Protein AF-X1FXH6-F1 (afdb_monomer)

Nearest PDB structures (foldseek):
  2i1o-assembly1_A  TM=9.770E-01  e=4.553E-14  Thermoplasma acidophilum
  2i14-assembly1_E  TM=9.529E-01  e=1.246E-13  Pyrococcus furiosus
  4yub-assembly1_B  TM=8.941E-01  e=1.649E-07  Homo sapiens
  2b7n-assembly1_A  TM=8.476E-01  e=5.740E-05  Helicobacter pylori
  1o4u-assembly1_B  TM=7.720E-01  e=1.571E-04  Thermotoga maritima

Mean predicted aligned error: 8.96 Å

pLDDT: mean 85.19, std 16.82, range [35.09, 96.31]

Foldseek 3Di:
DPDPDFKWFWFLVVVLCVVCVVQPFKDKDADDHLDIDGPPDDGMDIDGDCVRCVVCPVVNCVRGVVLRVLLRVLLVVCVVQPPDAAEDPPCVVDDVVCSLSNRCSSVSSPHPAYADPSVCVVVVHDHDDDDDVVVCVVCPVVPPPPPPDPDDDDDDDD

Sequence (158 aa):
FPEGYRWGILAGIEETIKLLSDIDKISIRCMPEGMVFKDFQPVMVIEGKYLDFGIYETAILGFLCQASGIATKAARCKLAAGDKLIYSFGARRMHPAITPMVERSAFIGGADGVSTTLGAELIRQEPVGTIPHSLILIMGYAICDESQTGFRRPLYFK

Secondary structure (DSSP, 8-state):
--TT--EEE---HHHHHHHHTT-TTEEEEEPPTT-EEETT--SEEEEE-HHHHGGGHHHHHHHHHHHHHHHHHHHHHHHHHTTS--EE--GGGS-GGGHHHHHHHHHHTT-SEES-HHHHHHTTSPPP----HHHHHHH-STT--TTS----------

Organism: NCBI:txid412755

InterPro domains:
  IPR013785 Aldolase-type TIM barrel [G3DSA:3.20.20.70] (62-154)
  IPR022412 Quinolinate phosphoribosyl transferase, N-terminal [PF02749] (7-68)
  IPR036068 Nicotinate phosphoribosyltransferase-like, C-terminal [SSF51690] (70-140)
  IPR037128 Quinolinate phosphoribosyl transferase, N-terminal domain superfamily [G3DSA:3.90.1170.20] (1-61)
  IPR053190 Nicotinate phosphoribosyltransferase-like [PTHR43202] (6-140)

Solvent-accessible surface area (backbone atoms only — not comparable to full-atom values): 9437 Å² total; per-residue (Å²): 116,81,84,89,46,69,64,41,26,41,29,37,53,71,63,41,51,64,69,52,65,84,51,89,71,58,49,79,50,64,64,64,73,57,39,78,46,45,83,96,58,84,58,66,46,80,47,62,60,61,85,81,53,57,85,46,48,66,57,46,50,52,37,33,52,57,22,16,53,43,10,30,50,30,32,54,50,34,66,75,51,57,93,55,88,41,68,46,78,59,51,89,82,51,65,72,90,52,29,41,57,52,40,45,20,24,39,63,16,55,28,75,41,28,46,44,64,68,22,12,58,74,70,72,49,77,53,54,83,76,90,54,70,66,57,53,66,72,53,45,75,80,72,70,59,86,86,76,67,98,68,89,76,81,90,75,86,130

Structure (mmCIF, N/CA/C/O backbone):
data_AF-X1FXH6-F1
#
_entry.id   AF-X1FXH6-F1
#
loop_
_atom_site.group_PDB
_atom_site.id
_atom_site.type_symbol
_atom_site.label_atom_id
_atom_site.label_alt_id
_atom_site.label_comp_id
_atom_site.label_asym_id
_atom_site.label_entity_id
_atom_site.label_seq_id
_atom_site.pdbx_PDB_ins_code
_atom_site.Cartn_x
_atom_site.Cartn_y
_atom_site.Cartn_z
_atom_site.occupancy
_atom_site.B_iso_or_equiv
_atom_site.auth_seq_id
_atom_site.auth_comp_id
_atom_site.auth_asym_id
_atom_site.auth_atom_id
_atom_site.pdbx_PDB_model_num
ATOM 1 N N . PHE A 1 1 ? -13.436 8.316 -10.039 1.00 52.69 1 PHE A N 1
ATOM 2 C CA . PHE A 1 1 ? -12.271 7.700 -10.710 1.00 52.69 1 PHE A CA 1
ATOM 3 C C . PHE A 1 1 ? -11.859 8.514 -11.940 1.00 52.69 1 PHE A C 1
ATOM 5 O O . PHE A 1 1 ? -12.754 8.960 -12.650 1.00 52.69 1 PHE A O 1
ATOM 12 N N . PRO A 1 2 ? -10.557 8.721 -12.219 1.00 49.38 2 PRO A N 1
ATOM 13 C CA . PRO A 1 2 ? -10.110 9.338 -13.470 1.00 49.38 2 PRO A CA 1
ATOM 14 C C . PRO A 1 2 ? -10.237 8.345 -14.641 1.00 49.38 2 PRO A C 1
ATOM 16 O O . PRO A 1 2 ? -9.910 7.167 -14.469 1.00 49.38 2 PRO A O 1
ATOM 19 N N . GLU A 1 3 ? -10.675 8.838 -15.807 1.00 59.47 3 GLU A N 1
ATOM 20 C CA . GLU A 1 3 ? -10.666 8.161 -17.124 1.00 59.47 3 GLU A CA 1
ATOM 21 C C . GLU A 1 3 ? -11.496 6.868 -17.257 1.00 59.47 3 GLU A C 1
ATOM 23 O O . GLU A 1 3 ? -10.970 5.823 -17.617 1.00 59.47 3 GLU A O 1
ATOM 28 N N . GLY A 1 4 ? -12.805 6.891 -16.986 1.00 67.75 4 GLY A N 1
ATOM 29 C CA . GLY A 1 4 ? -13.711 5.790 -17.383 1.00 67.75 4 GLY A CA 1
ATOM 30 C C . GLY A 1 4 ? -13.536 4.449 -16.646 1.00 67.75 4 GLY A C 1
ATOM 31 O O . GLY A 1 4 ? -14.378 3.561 -16.770 1.00 67.75 4 GLY A O 1
ATOM 32 N N . TYR A 1 5 ? -12.499 4.297 -15.825 1.00 70.06 5 TYR A N 1
ATOM 33 C CA . TYR A 1 5 ? -12.308 3.139 -14.959 1.00 70.06 5 TYR A CA 1
ATOM 34 C C . TYR A 1 5 ? -13.268 3.211 -13.768 1.00 70.06 5 TYR A C 1
ATOM 36 O O . TYR A 1 5 ? -13.226 4.173 -13.011 1.00 70.06 5 TYR A O 1
ATOM 44 N N . ARG A 1 6 ? -14.106 2.189 -13.562 1.00 83.81 6 ARG A N 1
ATOM 45 C CA . ARG A 1 6 ? -15.049 2.101 -12.420 1.00 83.81 6 ARG A CA 1
ATOM 46 C C . ARG A 1 6 ? -14.575 1.135 -11.331 1.00 83.81 6 ARG A C 1
ATOM 48 O O . ARG A 1 6 ? -15.389 0.498 -10.665 1.00 83.81 6 ARG A O 1
ATOM 55 N N . TRP A 1 7 ? -13.260 0.957 -11.230 1.00 90.56 7 TRP A N 1
ATOM 56 C CA . TRP A 1 7 ? -12.641 0.002 -10.322 1.00 90.56 7 TRP A CA 1
ATOM 57 C C . TRP A 1 7 ? -11.298 0.501 -9.783 1.00 90.56 7 TRP A C 1
ATOM 59 O O . TRP A 1 7 ? -10.573 1.260 -10.444 1.00 90.56 7 TRP A O 1
ATOM 69 N N . GLY A 1 8 ? -10.981 0.042 -8.576 1.00 92.25 8 GLY A N 1
ATOM 70 C CA . GLY A 1 8 ? -9.691 0.193 -7.915 1.00 92.25 8 GLY A CA 1
ATOM 71 C C . GLY A 1 8 ? -9.275 -1.107 -7.237 1.00 92.25 8 GLY A C 1
ATOM 72 O O . GLY A 1 8 ? -10.098 -1.999 -7.047 1.00 92.25 8 GLY A O 1
ATOM 73 N N . ILE A 1 9 ? -7.996 -1.215 -6.900 1.00 94.88 9 ILE A N 1
ATOM 74 C CA . ILE A 1 9 ? -7.455 -2.299 -6.078 1.00 94.88 9 ILE A CA 1
ATOM 75 C C . ILE A 1 9 ? -7.273 -1.778 -4.666 1.00 94.88 9 ILE A C 1
ATOM 77 O O . ILE A 1 9 ? -6.686 -0.713 -4.468 1.00 94.88 9 ILE A O 1
ATOM 81 N N . LEU A 1 10 ? -7.789 -2.533 -3.704 1.00 95.25 10 LEU A N 1
ATOM 82 C CA . LEU A 1 10 ? -7.666 -2.222 -2.292 1.00 95.25 10 LEU A CA 1
ATO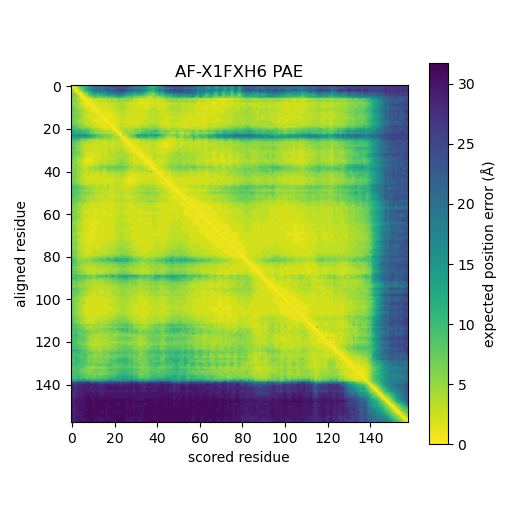M 83 C C . LEU A 1 10 ? -6.287 -2.638 -1.770 1.00 95.25 10 LEU A C 1
ATOM 85 O O . LEU A 1 10 ? -5.889 -3.791 -1.924 1.00 95.25 10 LEU A O 1
ATOM 89 N N . ALA A 1 11 ? -5.586 -1.710 -1.128 1.00 95.44 11 ALA A N 1
ATOM 90 C CA . ALA A 1 11 ? -4.328 -1.955 -0.426 1.00 95.44 11 ALA A CA 1
ATOM 91 C C . ALA A 1 11 ? -4.264 -1.121 0.867 1.00 95.44 11 ALA A C 1
ATOM 93 O O . ALA A 1 11 ? -5.015 -0.153 1.012 1.00 95.44 11 ALA A O 1
ATOM 94 N N . GLY A 1 12 ? -3.379 -1.489 1.797 1.00 93.44 12 GLY A N 1
ATOM 95 C CA . GLY A 1 12 ? -3.172 -0.785 3.074 1.00 93.44 12 GLY A CA 1
ATOM 96 C C . GLY A 1 12 ? -4.000 -1.326 4.248 1.00 93.44 12 GLY A C 1
ATOM 97 O O . GLY A 1 12 ? -4.166 -0.651 5.268 1.00 93.44 12 GLY A O 1
ATOM 98 N N . ILE A 1 13 ? -4.583 -2.521 4.098 1.00 94.31 13 ILE A N 1
ATOM 99 C CA . ILE A 1 13 ? -5.409 -3.150 5.141 1.00 94.31 13 ILE A CA 1
ATOM 100 C C . ILE A 1 13 ? -4.543 -3.686 6.277 1.00 94.31 13 ILE A C 1
ATOM 102 O O . ILE A 1 13 ? -4.929 -3.548 7.435 1.00 94.31 13 ILE A O 1
ATOM 106 N N . GLU A 1 14 ? -3.383 -4.266 5.967 1.00 92.62 14 GLU A N 1
ATOM 107 C CA . GLU A 1 14 ? -2.471 -4.826 6.969 1.00 92.62 14 GLU A CA 1
ATOM 108 C C . GLU A 1 14 ? -2.060 -3.766 8.004 1.00 92.62 14 GLU A C 1
ATOM 110 O O . GLU A 1 14 ? -2.156 -3.990 9.210 1.00 92.62 14 GLU A O 1
ATOM 115 N N . GLU A 1 15 ? -1.694 -2.572 7.539 1.00 93.19 15 GLU A N 1
ATOM 116 C CA . GLU A 1 15 ? -1.312 -1.439 8.380 1.00 93.19 15 GLU A CA 1
ATOM 117 C C . GLU A 1 15 ? -2.495 -0.920 9.203 1.00 93.19 15 GLU A C 1
ATOM 119 O O . GLU A 1 15 ? -2.344 -0.579 10.377 1.00 93.19 15 GLU A O 1
ATOM 124 N N . THR A 1 16 ? -3.688 -0.914 8.609 1.00 93.25 16 THR A N 1
ATOM 125 C CA . THR A 1 16 ? -4.914 -0.482 9.284 1.00 93.25 16 THR A CA 1
ATOM 126 C C . THR A 1 16 ? -5.311 -1.447 10.404 1.00 93.25 16 THR A C 1
ATOM 128 O O . THR A 1 16 ? -5.636 -1.011 11.505 1.00 93.25 16 THR A O 1
ATOM 131 N N . ILE A 1 17 ? -5.239 -2.759 10.159 1.00 93.00 17 ILE A N 1
ATOM 132 C CA . ILE A 1 17 ? -5.503 -3.783 11.180 1.00 93.00 17 ILE A CA 1
ATOM 133 C C . ILE A 1 17 ? -4.465 -3.691 12.298 1.00 93.00 17 ILE A C 1
ATOM 135 O O . ILE A 1 17 ? -4.828 -3.775 13.467 1.00 93.00 17 ILE A O 1
ATOM 139 N N . LYS A 1 18 ? -3.192 -3.468 11.959 1.00 93.25 18 LYS A N 1
ATOM 140 C CA . LYS A 1 18 ? -2.117 -3.314 12.945 1.00 93.25 18 LYS A CA 1
ATOM 141 C C . LYS A 1 18 ? -2.280 -2.072 13.824 1.00 93.25 18 LYS A C 1
ATOM 143 O O . LYS A 1 18 ? -1.878 -2.096 14.976 1.00 93.25 18 LYS A O 1
ATOM 148 N N . LEU A 1 19 ? -2.859 -0.991 13.302 1.00 92.38 19 LEU A N 1
ATOM 149 C CA . LEU A 1 19 ? -3.187 0.189 14.109 1.00 92.38 19 LEU A CA 1
ATOM 150 C C . LEU A 1 19 ? -4.332 -0.091 15.092 1.00 92.38 19 LEU A C 1
ATOM 152 O O . LEU A 1 19 ? -4.341 0.429 16.202 1.00 92.38 19 LEU A O 1
ATOM 156 N N . LEU A 1 20 ? -5.314 -0.882 14.660 1.00 90.75 20 LEU A N 1
ATOM 157 C CA . LEU A 1 20 ? -6.548 -1.136 15.400 1.00 90.75 20 LEU A CA 1
ATOM 158 C C . LEU A 1 20 ? -6.481 -2.379 16.300 1.00 90.75 20 LEU A C 1
ATOM 160 O O . LEU A 1 20 ? -7.424 -2.625 17.050 1.00 90.75 20 LEU A O 1
ATOM 164 N N . SER A 1 21 ? -5.391 -3.152 16.250 1.00 88.62 21 SER A N 1
ATOM 165 C CA . SER A 1 21 ? -5.236 -4.403 17.006 1.00 88.62 21 SER A CA 1
ATOM 166 C C . SER A 1 21 ? -5.269 -4.214 18.518 1.00 88.62 21 SER A C 1
ATOM 168 O O . SER A 1 21 ? -5.626 -5.144 19.233 1.00 88.62 21 SER A O 1
ATOM 170 N N . ASP A 1 22 ? -4.920 -3.019 18.990 1.00 85.62 22 ASP A N 1
ATOM 171 C CA . ASP A 1 22 ? -4.800 -2.711 20.416 1.00 85.62 22 ASP A CA 1
ATOM 172 C C . ASP A 1 22 ? -6.137 -2.259 21.039 1.00 85.62 22 ASP A C 1
ATOM 174 O O . ASP A 1 22 ? -6.195 -1.900 22.214 1.00 85.62 22 ASP A O 1
ATOM 178 N N . ILE A 1 23 ? -7.229 -2.254 20.262 1.00 87.81 23 ILE A N 1
ATOM 179 C CA . ILE A 1 23 ? -8.555 -1.816 20.707 1.00 87.81 23 ILE A CA 1
ATOM 180 C C . ILE A 1 23 ? -9.444 -3.043 20.952 1.00 87.81 23 ILE A C 1
ATOM 182 O O . I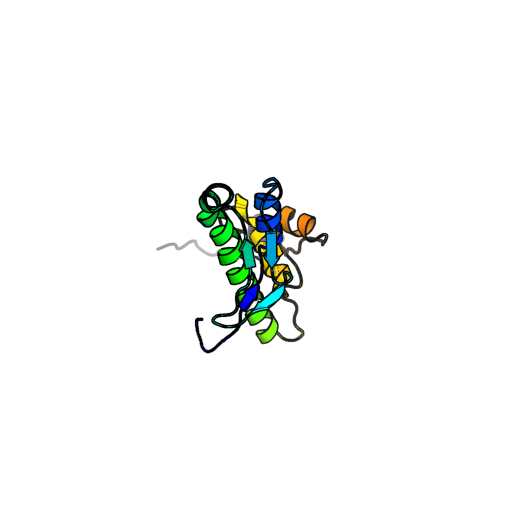LE A 1 23 ? -9.987 -3.640 20.026 1.00 87.81 23 ILE A O 1
ATOM 186 N N . ASP A 1 24 ? -9.664 -3.389 22.221 1.00 78.19 24 ASP A N 1
ATOM 187 C CA . ASP A 1 24 ? -10.346 -4.638 22.609 1.00 78.19 24 ASP A CA 1
ATOM 188 C C . ASP A 1 24 ? -11.842 -4.720 22.238 1.00 78.19 24 ASP A C 1
ATOM 190 O O . ASP A 1 24 ? -12.421 -5.806 22.200 1.00 78.19 24 ASP A O 1
ATOM 194 N N . LYS A 1 25 ? -12.521 -3.582 22.036 1.00 86.31 25 LYS A N 1
ATOM 195 C CA . LYS A 1 25 ? -13.997 -3.508 21.937 1.00 86.31 25 LYS A CA 1
ATOM 196 C C . LYS A 1 25 ? -14.502 -3.007 20.587 1.00 86.31 25 LYS A C 1
ATOM 198 O O . LYS A 1 25 ? -15.506 -2.292 20.529 1.00 86.31 25 LYS A O 1
ATOM 203 N N . ILE A 1 26 ? -13.824 -3.396 19.511 1.00 91.19 26 ILE A N 1
ATOM 204 C CA . ILE A 1 26 ? -14.256 -3.114 18.139 1.00 91.19 26 ILE A CA 1
ATOM 205 C C . ILE A 1 26 ? -14.378 -4.394 17.311 1.00 91.19 26 ILE A C 1
ATOM 207 O O . ILE A 1 26 ? -13.639 -5.357 17.489 1.00 91.19 26 ILE A O 1
ATOM 211 N N . SER A 1 27 ? -15.330 -4.392 16.385 1.00 92.44 27 SER A N 1
ATOM 212 C CA . SER A 1 27 ? -15.507 -5.412 15.355 1.00 92.44 27 SER A CA 1
ATOM 213 C C . SER A 1 27 ? -15.114 -4.808 14.012 1.00 92.44 27 SER A C 1
ATOM 215 O O . SER A 1 27 ? -15.600 -3.737 13.647 1.00 92.44 27 SER A O 1
ATOM 217 N N . ILE A 1 28 ? -14.222 -5.476 13.280 1.00 93.12 28 ILE A N 1
ATOM 218 C CA . ILE A 1 28 ? -13.716 -5.010 11.985 1.00 93.12 28 ILE A CA 1
ATOM 219 C C . ILE A 1 28 ? -14.099 -6.027 10.916 1.00 93.12 28 ILE A C 1
ATOM 221 O O . ILE A 1 28 ? -13.765 -7.207 11.008 1.00 93.12 28 ILE A O 1
ATOM 225 N N . ARG A 1 29 ? -14.766 -5.558 9.862 1.00 93.75 29 ARG A N 1
ATOM 226 C CA . ARG A 1 29 ? -15.036 -6.330 8.645 1.00 93.75 29 ARG A CA 1
ATOM 227 C C . ARG A 1 29 ? -14.403 -5.609 7.468 1.00 93.75 29 ARG A C 1
ATOM 229 O O . ARG A 1 29 ? -14.722 -4.453 7.219 1.00 93.75 29 ARG A O 1
ATOM 236 N N . CYS A 1 30 ? -13.519 -6.270 6.733 1.00 93.94 30 CYS A N 1
ATOM 237 C CA . CYS A 1 30 ? -12.858 -5.686 5.568 1.00 93.94 30 CYS A CA 1
ATOM 238 C C . CYS A 1 30 ? -12.827 -6.665 4.396 1.00 93.94 30 CYS A C 1
ATOM 240 O O . CYS A 1 30 ? -12.922 -7.881 4.572 1.00 93.94 30 CYS A O 1
ATOM 242 N N . MET A 1 31 ? -12.731 -6.120 3.186 1.00 93.56 31 MET A N 1
ATOM 243 C CA . MET A 1 31 ? -12.412 -6.913 2.001 1.00 93.56 31 MET A CA 1
ATOM 244 C C . MET A 1 31 ? -10.955 -7.403 2.089 1.00 93.56 31 MET A C 1
ATOM 246 O O . MET A 1 31 ? -10.138 -6.723 2.698 1.00 93.56 31 MET A O 1
ATOM 250 N N . PRO A 1 32 ? -10.594 -8.545 1.486 1.00 92.62 32 PRO A N 1
ATOM 251 C CA . PRO A 1 32 ? -9.197 -8.956 1.379 1.00 92.62 32 PRO A CA 1
ATOM 252 C C . PRO A 1 32 ? -8.341 -7.930 0.626 1.00 92.62 32 PRO A C 1
ATOM 254 O O . PRO A 1 32 ? -8.802 -7.277 -0.315 1.00 92.62 32 PRO A O 1
ATOM 257 N N . GLU A 1 33 ? -7.072 -7.819 1.011 1.00 92.38 33 GLU A N 1
ATOM 258 C CA . GLU A 1 33 ? -6.110 -6.969 0.313 1.00 92.38 33 GLU A CA 1
ATOM 259 C C . GLU A 1 33 ? -5.822 -7.498 -1.103 1.00 92.38 33 GLU A C 1
ATOM 261 O O . GLU A 1 33 ? -5.793 -8.705 -1.335 1.00 92.38 33 GLU A O 1
ATOM 266 N N . GLY A 1 34 ? -5.654 -6.595 -2.070 1.00 92.44 34 GLY A N 1
ATOM 267 C CA . GLY A 1 34 ? -5.524 -6.930 -3.491 1.00 92.44 34 GLY A CA 1
ATOM 268 C C . GLY A 1 34 ? -6.860 -7.149 -4.210 1.00 92.44 34 GLY A C 1
ATOM 269 O O . GLY A 1 34 ? -6.881 -7.326 -5.428 1.00 92.44 34 GLY A O 1
ATOM 270 N N . MET A 1 35 ? -7.993 -7.103 -3.499 1.00 93.44 35 MET A N 1
ATOM 271 C CA . MET A 1 35 ? -9.306 -7.258 -4.118 1.00 93.44 35 MET A CA 1
ATOM 272 C C . MET A 1 35 ? -9.716 -6.008 -4.907 1.00 93.44 35 MET A C 1
ATOM 274 O O . MET A 1 35 ? -9.431 -4.868 -4.528 1.00 93.44 35 MET A O 1
ATOM 278 N N . VAL A 1 36 ? -10.431 -6.230 -6.010 1.00 93.62 36 VAL A N 1
ATOM 279 C CA . VAL A 1 36 ? -11.004 -5.155 -6.821 1.00 93.62 36 VAL A CA 1
ATOM 280 C C . VAL A 1 36 ? -12.294 -4.652 -6.173 1.00 93.62 36 VAL A C 1
ATOM 282 O O . VAL A 1 36 ? -13.218 -5.432 -5.941 1.00 93.62 36 VAL A O 1
ATOM 285 N N . PHE A 1 37 ? -12.383 -3.346 -5.933 1.00 92.94 37 PHE A N 1
ATOM 286 C CA . PHE A 1 37 ? -13.589 -2.678 -5.443 1.00 92.94 37 PHE A CA 1
ATOM 287 C C . PHE A 1 37 ? -14.133 -1.690 -6.481 1.00 92.94 37 PHE A C 1
ATOM 289 O O . PHE A 1 37 ? -13.396 -1.184 -7.334 1.00 92.94 37 PHE A O 1
ATOM 296 N N . LYS A 1 38 ? -15.442 -1.427 -6.418 1.00 91.06 38 LYS A N 1
ATOM 297 C CA . LYS A 1 38 ? -16.156 -0.490 -7.300 1.00 91.06 38 LYS A CA 1
ATOM 298 C C . LYS A 1 38 ? -16.646 0.739 -6.533 1.00 91.06 38 LYS A C 1
ATOM 300 O O . LYS A 1 38 ? -16.550 0.807 -5.309 1.00 91.06 38 LYS A O 1
ATOM 305 N N . ASP A 1 39 ? -17.190 1.701 -7.275 1.00 85.94 39 ASP A N 1
ATOM 306 C CA . ASP A 1 39 ? -17.887 2.860 -6.711 1.00 85.94 39 ASP A CA 1
ATOM 307 C C . ASP A 1 39 ? -18.932 2.431 -5.662 1.00 85.94 39 ASP A C 1
ATOM 309 O O . ASP A 1 39 ? -19.691 1.488 -5.888 1.00 85.94 39 ASP A O 1
ATOM 313 N N . PHE A 1 40 ? -18.984 3.156 -4.539 1.00 86.81 40 PHE A N 1
ATOM 314 C CA . PHE A 1 40 ? -19.947 2.965 -3.440 1.00 86.81 40 PHE A CA 1
ATOM 315 C C . PHE A 1 40 ? -19.912 1.595 -2.742 1.00 86.81 40 PHE A C 1
ATOM 317 O O . PHE A 1 40 ? -20.834 1.260 -1.998 1.00 86.81 40 PHE A O 1
ATOM 324 N N . GLN A 1 41 ? -18.852 0.808 -2.935 1.00 90.69 41 GLN A N 1
ATOM 325 C CA . GLN A 1 41 ? -18.661 -0.441 -2.208 1.00 90.69 41 GLN A CA 1
ATOM 326 C C . GLN A 1 41 ? -17.861 -0.191 -0.917 1.00 90.69 41 GLN A C 1
ATOM 328 O O . GLN A 1 41 ? -16.755 0.351 -0.991 1.00 90.69 41 GLN A O 1
ATOM 333 N N . PRO A 1 42 ? -18.375 -0.578 0.265 1.00 92.25 42 PRO A N 1
ATOM 334 C CA . PRO A 1 42 ? -17.629 -0.440 1.508 1.00 92.25 42 PRO A CA 1
ATOM 335 C C . PRO A 1 42 ? -16.443 -1.412 1.516 1.00 92.25 42 PRO A C 1
ATOM 337 O O . PRO A 1 42 ? -16.619 -2.622 1.379 1.00 92.25 42 PRO A O 1
ATOM 340 N N . VAL A 1 43 ? -15.237 -0.871 1.684 1.00 93.94 43 VAL A N 1
ATOM 341 C CA . VAL A 1 43 ? -13.988 -1.651 1.739 1.00 93.94 43 VAL A CA 1
ATOM 342 C C . VAL A 1 43 ? -13.652 -2.125 3.153 1.00 93.94 43 VAL A C 1
ATOM 344 O O . VAL A 1 43 ? -13.047 -3.181 3.330 1.00 93.94 43 VAL A O 1
ATOM 347 N N . MET A 1 44 ? -14.072 -1.357 4.160 1.00 94.00 44 MET A N 1
ATOM 348 C CA . MET A 1 44 ? -13.870 -1.637 5.576 1.00 94.00 44 MET A CA 1
ATOM 349 C C . MET A 1 44 ? -15.031 -1.058 6.389 1.00 94.00 44 MET A C 1
ATOM 351 O O . MET A 1 44 ? -15.508 0.040 6.108 1.00 94.00 44 MET A O 1
ATOM 355 N N . VAL A 1 45 ? -15.480 -1.811 7.386 1.00 94.75 45 VAL A N 1
ATOM 356 C CA . VAL A 1 45 ? -16.536 -1.457 8.334 1.00 94.75 45 VAL A CA 1
ATOM 357 C C . VAL A 1 45 ? -15.997 -1.703 9.736 1.00 94.75 45 VAL A C 1
ATOM 359 O O . VAL A 1 45 ? -15.512 -2.798 10.024 1.00 94.75 45 VAL A O 1
ATOM 362 N N . 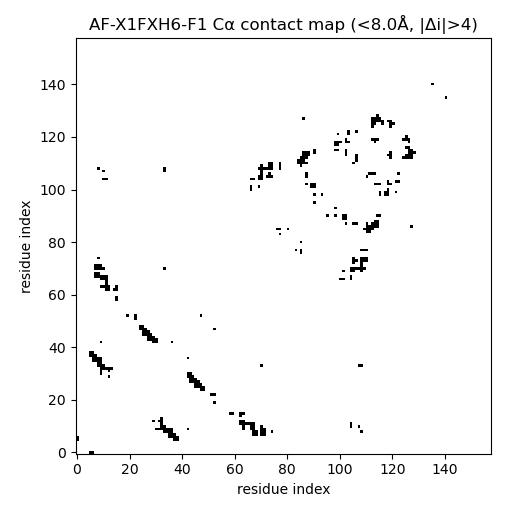ILE A 1 46 ? -16.081 -0.686 10.590 1.00 94.19 46 ILE A N 1
ATOM 363 C CA . ILE A 1 46 ? -15.652 -0.734 11.990 1.00 94.19 46 ILE A CA 1
ATOM 364 C C . ILE A 1 46 ? -16.883 -0.462 12.854 1.00 94.19 46 ILE A C 1
ATOM 366 O O . ILE A 1 46 ? -17.571 0.540 12.668 1.00 94.19 46 ILE A O 1
ATOM 370 N N . GLU A 1 47 ? -17.170 -1.366 13.783 1.00 94.31 47 GLU A N 1
ATOM 371 C CA . GLU A 1 47 ? -18.310 -1.297 14.696 1.00 94.31 47 GLU A CA 1
ATOM 372 C C . GLU A 1 47 ? -17.800 -1.278 16.140 1.00 94.31 47 GLU A C 1
ATOM 374 O O . GLU A 1 47 ? -17.028 -2.143 16.547 1.00 94.31 47 GLU A O 1
ATOM 379 N N . GLY A 1 48 ? -18.227 -0.295 16.932 1.00 93.00 48 GLY A N 1
ATOM 380 C CA . GLY A 1 48 ? -17.800 -0.142 18.322 1.00 93.00 48 GLY A CA 1
ATOM 381 C C . GLY A 1 48 ? -18.171 1.223 18.891 1.00 93.00 48 GLY A C 1
ATOM 382 O O . GLY A 1 48 ? -18.977 1.955 18.312 1.00 93.00 48 GLY A O 1
ATOM 383 N N . LYS A 1 49 ? -17.578 1.594 20.028 1.00 93.12 49 LYS A N 1
ATOM 384 C CA . LYS A 1 49 ? -17.770 2.936 20.592 1.00 93.12 49 LYS A CA 1
ATOM 385 C C . LYS A 1 49 ? -16.953 3.953 19.802 1.00 93.12 49 LYS A C 1
ATOM 387 O O . LYS A 1 49 ? -15.741 3.822 19.694 1.00 93.12 49 LYS A O 1
ATOM 392 N N . TYR A 1 50 ? -17.611 5.003 19.317 1.00 91.31 50 TYR A N 1
ATOM 393 C CA . TYR A 1 50 ? -16.981 6.027 18.476 1.00 91.31 50 TYR A CA 1
ATOM 394 C C . TYR A 1 50 ? -15.730 6.661 19.103 1.00 91.31 50 TYR A C 1
ATOM 396 O O . TYR A 1 50 ? -14.747 6.893 18.410 1.00 91.31 50 TYR A O 1
ATOM 404 N N . LEU A 1 51 ? -15.739 6.903 20.418 1.00 92.25 51 LEU A N 1
ATOM 405 C CA . LEU A 1 51 ? -14.601 7.509 21.118 1.00 92.25 51 LEU A CA 1
ATOM 406 C C . LEU A 1 51 ? -13.348 6.622 21.129 1.00 92.25 51 LEU A C 1
ATOM 408 O O . LEU A 1 51 ? -12.252 7.155 21.271 1.00 92.25 51 LEU A O 1
ATOM 412 N N . ASP A 1 52 ? -13.501 5.308 20.953 1.00 90.81 52 ASP A N 1
ATOM 413 C CA . ASP A 1 52 ? -12.383 4.368 21.019 1.00 90.81 52 ASP A CA 1
ATOM 414 C C . ASP A 1 52 ? -11.584 4.365 19.704 1.00 90.81 52 ASP A C 1
ATOM 416 O O . ASP A 1 52 ? -10.367 4.208 19.729 1.00 90.81 52 ASP A O 1
ATOM 420 N N . PHE A 1 53 ? -12.242 4.574 18.553 1.00 92.00 53 PHE A N 1
ATOM 421 C CA . PHE A 1 53 ? -11.591 4.489 17.237 1.00 92.00 53 PHE A CA 1
ATOM 422 C C . PHE A 1 53 ? -11.642 5.771 16.393 1.00 92.00 53 PHE A C 1
ATOM 424 O O . PHE A 1 53 ? -10.857 5.911 15.457 1.00 92.00 53 PHE A O 1
ATOM 431 N N . GLY A 1 54 ? -12.523 6.726 16.707 1.00 91.50 54 GLY A N 1
ATOM 432 C CA . GLY A 1 54 ? -12.737 7.932 15.897 1.00 91.50 54 GLY A CA 1
ATOM 433 C C . GLY A 1 54 ? -11.492 8.815 15.760 1.00 91.50 54 GLY A C 1
ATOM 434 O O . GLY A 1 54 ? -11.293 9.444 14.727 1.00 91.50 54 GLY A O 1
ATOM 435 N N . ILE A 1 55 ? -10.592 8.802 16.750 1.00 93.69 55 ILE A N 1
ATOM 436 C CA . ILE A 1 55 ? -9.312 9.529 16.678 1.00 93.69 55 ILE A CA 1
ATOM 437 C C . ILE A 1 55 ? -8.384 9.006 15.567 1.00 93.69 55 ILE A C 1
ATOM 439 O O . ILE A 1 55 ? -7.541 9.746 15.062 1.00 93.69 55 ILE A O 1
ATOM 443 N N . TYR A 1 56 ? -8.548 7.746 15.158 1.00 94.31 56 TYR A N 1
ATOM 444 C CA . TYR A 1 56 ? -7.697 7.094 14.166 1.00 94.31 56 TYR A CA 1
ATOM 445 C C . TYR A 1 56 ? -8.194 7.264 12.727 1.00 94.31 56 TYR A C 1
ATOM 447 O O . TYR A 1 56 ? -7.516 6.806 11.810 1.00 94.31 56 TYR A O 1
ATOM 455 N N . GLU A 1 57 ? -9.321 7.947 12.495 1.00 94.81 57 GLU A N 1
ATOM 456 C CA . GLU A 1 57 ? -9.921 8.106 11.161 1.00 94.81 57 GLU A CA 1
ATOM 457 C C . GLU A 1 57 ? -8.917 8.630 10.122 1.00 94.81 57 GLU A C 1
ATOM 459 O O . GLU A 1 57 ? -8.760 8.046 9.050 1.00 94.81 57 GLU A O 1
ATOM 464 N N . THR A 1 58 ? -8.155 9.671 10.467 1.00 96.31 58 THR A N 1
ATOM 465 C CA . THR A 1 58 ? -7.126 10.246 9.587 1.00 96.31 58 THR A CA 1
ATOM 466 C C . THR A 1 58 ? -6.044 9.231 9.215 1.00 96.31 58 THR A C 1
ATOM 468 O O . THR A 1 58 ? -5.610 9.183 8.064 1.00 96.31 58 THR A O 1
ATOM 471 N N . ALA A 1 59 ? -5.604 8.410 10.171 1.00 95.31 59 ALA A N 1
ATOM 472 C CA . ALA A 1 59 ? -4.568 7.407 9.937 1.00 95.31 59 ALA A CA 1
ATOM 473 C C . ALA A 1 59 ? -5.100 6.245 9.085 1.00 95.31 59 ALA A C 1
ATOM 475 O O . ALA A 1 59 ? -4.448 5.850 8.120 1.00 95.31 59 ALA A O 1
ATOM 476 N N . ILE A 1 60 ? -6.315 5.769 9.381 1.00 94.75 60 ILE A N 1
ATOM 477 C CA . ILE A 1 60 ? -7.017 4.731 8.611 1.00 94.75 60 ILE A CA 1
ATOM 478 C C . ILE A 1 60 ? -7.170 5.171 7.150 1.00 94.75 60 ILE A C 1
ATOM 480 O O . ILE A 1 60 ? -6.780 4.452 6.228 1.00 94.75 60 ILE A O 1
ATOM 484 N N . LEU A 1 61 ? -7.684 6.384 6.923 1.00 95.81 61 LEU A N 1
ATOM 485 C CA . LEU A 1 61 ? -7.825 6.938 5.577 1.00 95.81 61 LEU A CA 1
ATOM 486 C C . LEU A 1 61 ? -6.464 7.132 4.903 1.00 95.81 61 LEU A C 1
ATOM 488 O O . LEU A 1 61 ? -6.341 6.857 3.712 1.00 95.81 61 LEU A O 1
ATOM 492 N N . GLY A 1 62 ? -5.436 7.555 5.641 1.00 95.31 62 GLY A N 1
ATOM 493 C CA . GLY A 1 62 ? -4.079 7.710 5.120 1.00 95.31 62 GLY A CA 1
ATOM 494 C C . GLY A 1 62 ? -3.502 6.401 4.575 1.00 95.31 62 GLY A C 1
ATOM 495 O O . GLY A 1 62 ? -3.015 6.374 3.441 1.00 95.31 62 GLY A O 1
ATOM 496 N N . PHE A 1 63 ? -3.618 5.312 5.343 1.00 95.56 63 PHE A N 1
ATOM 497 C CA . PHE A 1 63 ? -3.147 3.990 4.926 1.00 95.56 63 PHE A CA 1
ATOM 498 C C . PHE A 1 63 ? -3.894 3.484 3.692 1.00 95.56 63 PHE A C 1
ATOM 500 O O . PHE A 1 63 ? -3.262 3.100 2.707 1.00 95.56 63 PHE A O 1
ATOM 507 N N . LEU A 1 64 ? -5.227 3.551 3.700 1.00 95.19 64 LEU A N 1
ATOM 508 C CA . LEU A 1 64 ? -6.041 3.010 2.613 1.00 95.19 64 LEU A CA 1
ATOM 509 C C . LEU A 1 64 ? -5.942 3.842 1.327 1.00 95.19 64 LEU A C 1
ATOM 511 O O . LEU A 1 64 ? -5.805 3.276 0.240 1.00 95.19 64 LEU A O 1
ATOM 515 N N . CYS A 1 65 ? -5.998 5.175 1.419 1.00 94.56 65 CYS A N 1
ATOM 516 C CA . CYS A 1 65 ? -6.062 6.047 0.244 1.00 94.56 65 CYS A CA 1
ATOM 517 C C . CYS A 1 65 ? -4.798 5.949 -0.611 1.00 94.56 65 CYS A C 1
ATOM 519 O O . CYS A 1 65 ? -4.875 5.714 -1.821 1.00 94.56 65 CYS A O 1
ATOM 521 N N . GLN A 1 66 ? -3.628 6.139 0.005 1.00 95.44 66 GLN A N 1
ATOM 522 C CA . GLN A 1 66 ? -2.379 6.190 -0.743 1.00 95.44 66 GLN A CA 1
ATOM 523 C C . GLN A 1 66 ? -2.007 4.812 -1.300 1.00 95.44 66 GLN A C 1
ATOM 525 O O . GLN A 1 66 ? -1.631 4.710 -2.470 1.00 95.44 66 GLN A O 1
ATOM 530 N N . ALA A 1 67 ? -2.167 3.754 -0.499 1.00 95.69 67 ALA A N 1
ATOM 531 C CA . ALA A 1 67 ? -1.847 2.387 -0.905 1.00 95.69 67 ALA A CA 1
ATOM 532 C C . ALA A 1 67 ? -2.722 1.941 -2.075 1.00 95.69 67 ALA A C 1
ATOM 534 O O . ALA A 1 67 ? -2.214 1.523 -3.118 1.00 95.69 67 ALA A O 1
ATOM 535 N N . SER A 1 68 ? -4.040 2.117 -1.945 1.00 95.38 68 SER A N 1
ATOM 536 C CA . SER A 1 68 ? -4.999 1.725 -2.981 1.00 95.38 68 SER A CA 1
ATOM 537 C C . SER A 1 68 ? -4.796 2.514 -4.275 1.00 95.38 68 SER A C 1
ATOM 539 O O . SER A 1 68 ? -4.921 1.962 -5.370 1.00 95.38 68 SER A O 1
ATOM 541 N N . GLY A 1 69 ? -4.428 3.798 -4.186 1.00 94.00 69 GLY A N 1
ATOM 542 C CA . GLY A 1 69 ? -4.095 4.612 -5.357 1.00 94.00 69 GLY A CA 1
ATOM 543 C C . GLY A 1 69 ? -2.890 4.068 -6.131 1.00 94.00 69 GLY A C 1
ATOM 544 O O . GLY A 1 69 ? -2.947 3.940 -7.359 1.00 94.00 69 GLY A O 1
ATOM 545 N N . ILE A 1 70 ? -1.825 3.695 -5.417 1.00 95.25 70 ILE A N 1
ATOM 546 C CA . ILE A 1 70 ? -0.606 3.124 -6.004 1.00 95.25 70 ILE A CA 1
ATOM 547 C C . ILE A 1 70 ? -0.895 1.748 -6.612 1.00 95.25 70 ILE A C 1
ATOM 549 O O . ILE A 1 70 ? -0.583 1.531 -7.785 1.00 95.25 70 ILE A O 1
ATOM 553 N N . ALA A 1 71 ? -1.555 0.857 -5.866 1.00 95.50 71 ALA A N 1
ATOM 554 C CA . ALA A 1 71 ? -1.920 -0.481 -6.334 1.00 95.50 71 ALA A CA 1
ATOM 555 C C . ALA A 1 71 ? -2.812 -0.424 -7.583 1.00 95.50 71 ALA A C 1
ATOM 557 O O . ALA A 1 71 ? -2.566 -1.109 -8.576 1.00 95.50 71 ALA A O 1
ATOM 558 N N . THR A 1 72 ? -3.802 0.474 -7.593 1.00 94.94 72 THR A N 1
ATOM 559 C CA . THR A 1 72 ? -4.679 0.682 -8.752 1.00 94.94 72 THR A CA 1
ATOM 560 C C . THR A 1 72 ? -3.899 1.164 -9.974 1.00 94.94 72 THR A C 1
ATOM 562 O O . THR A 1 72 ? -4.152 0.709 -11.092 1.00 94.94 72 THR A O 1
ATOM 565 N N . LYS A 1 73 ? -2.948 2.092 -9.801 1.00 93.81 73 LYS A N 1
ATOM 566 C CA . LYS A 1 73 ? -2.138 2.578 -1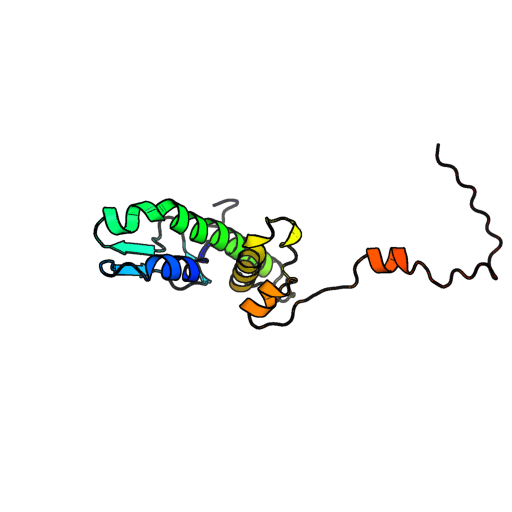0.923 1.00 93.81 73 LYS A CA 1
ATOM 567 C C . LYS A 1 73 ? -1.208 1.487 -11.449 1.00 93.81 73 LYS A C 1
ATOM 569 O O . LYS A 1 73 ? -1.116 1.341 -12.666 1.00 93.81 73 LYS A O 1
ATOM 574 N N . ALA A 1 74 ? -0.583 0.711 -10.565 1.00 94.12 74 ALA A N 1
ATOM 575 C CA . ALA A 1 74 ? 0.248 -0.428 -10.941 1.00 94.12 74 ALA A CA 1
ATOM 576 C C . ALA A 1 74 ? -0.547 -1.464 -11.751 1.00 94.12 74 ALA A C 1
ATOM 578 O O . ALA A 1 74 ? -0.099 -1.856 -12.826 1.00 94.12 74 ALA A O 1
ATOM 579 N N . ALA A 1 75 ? -1.776 -1.785 -11.341 1.00 94.19 75 ALA A N 1
ATOM 580 C CA . ALA A 1 75 ? -2.631 -2.713 -12.081 1.00 94.19 75 ALA A CA 1
ATOM 581 C C . ALA A 1 75 ? -3.024 -2.214 -13.463 1.00 94.19 75 ALA A C 1
ATOM 583 O O . ALA A 1 75 ? -3.020 -2.975 -14.426 1.00 94.19 75 ALA A O 1
ATOM 584 N N . ARG A 1 76 ? -3.312 -0.918 -13.601 1.00 92.69 76 ARG A N 1
ATOM 585 C CA . ARG A 1 76 ? -3.561 -0.319 -14.920 1.00 92.69 76 ARG A CA 1
ATOM 586 C C . ARG A 1 76 ? -2.325 -0.400 -15.812 1.00 92.69 76 ARG A C 1
ATOM 588 O O . ARG A 1 76 ? -2.457 -0.691 -16.996 1.00 92.69 76 ARG A O 1
ATOM 595 N N . CYS A 1 77 ? -1.135 -0.180 -15.253 1.00 93.19 77 CYS A N 1
ATOM 596 C CA . CYS A 1 77 ? 0.112 -0.365 -15.988 1.00 93.19 77 CYS A CA 1
ATOM 597 C C . CYS A 1 77 ? 0.302 -1.832 -16.399 1.00 93.19 77 CYS A C 1
ATOM 599 O O . CYS A 1 77 ? 0.623 -2.080 -17.558 1.00 93.19 77 CYS A O 1
ATOM 601 N N . LYS A 1 78 ? 0.047 -2.796 -15.502 1.00 93.50 78 LYS A N 1
ATOM 602 C CA . LYS A 1 78 ? 0.173 -4.232 -15.797 1.00 93.50 78 LYS A CA 1
ATOM 603 C C . LYS A 1 78 ? -0.791 -4.679 -16.892 1.00 93.50 78 LYS A C 1
ATOM 605 O O . LYS A 1 78 ? -0.368 -5.335 -17.837 1.00 93.50 78 LYS A O 1
ATOM 610 N N . LEU A 1 79 ? -2.046 -4.232 -16.833 1.00 91.81 79 LEU A N 1
ATOM 611 C CA . LEU A 1 79 ? -3.029 -4.468 -17.894 1.00 91.81 79 LEU A CA 1
ATOM 612 C C . LEU A 1 79 ? -2.571 -3.901 -19.244 1.00 91.81 79 LEU A C 1
ATOM 614 O O . LEU A 1 79 ? -2.744 -4.555 -20.266 1.00 91.81 79 LEU A O 1
ATOM 618 N N . ALA A 1 80 ? -1.963 -2.712 -19.258 1.00 91.94 80 ALA A N 1
ATOM 619 C CA . ALA A 1 80 ? -1.436 -2.114 -20.484 1.00 91.94 80 ALA A CA 1
ATOM 620 C C . ALA A 1 80 ? -0.173 -2.823 -21.014 1.00 91.94 80 ALA A C 1
ATOM 622 O O . ALA A 1 80 ? 0.086 -2.791 -22.216 1.00 91.94 80 ALA A O 1
ATOM 623 N N . ALA A 1 81 ? 0.623 -3.446 -20.141 1.00 92.56 81 ALA A N 1
ATOM 624 C CA . ALA A 1 81 ? 1.844 -4.155 -20.522 1.00 92.56 81 ALA A CA 1
ATOM 625 C C . ALA A 1 81 ? 1.612 -5.602 -20.985 1.00 92.56 81 ALA A C 1
ATOM 627 O O . ALA A 1 81 ? 2.460 -6.135 -21.708 1.00 92.56 81 ALA A O 1
ATOM 628 N N . GLY A 1 82 ? 0.495 -6.225 -20.597 1.00 92.19 82 GLY A N 1
ATOM 629 C CA . GLY A 1 82 ? 0.194 -7.623 -20.911 1.00 92.19 82 GLY A CA 1
ATOM 630 C C . GLY A 1 82 ? 1.215 -8.568 -20.275 1.00 92.19 82 GLY A C 1
ATOM 631 O O . GLY A 1 82 ? 1.468 -8.497 -19.073 1.00 92.19 82 GLY A O 1
ATOM 632 N N . ASP A 1 83 ? 1.848 -9.406 -21.095 1.00 92.19 83 ASP A N 1
ATOM 633 C CA . ASP A 1 83 ? 2.822 -10.415 -20.645 1.00 92.19 83 ASP A CA 1
ATOM 634 C C . ASP A 1 83 ? 4.218 -9.846 -20.346 1.00 92.19 83 ASP A C 1
ATOM 636 O O . ASP A 1 83 ? 5.139 -10.576 -19.978 1.00 92.19 83 ASP A O 1
ATOM 640 N N . LYS A 1 84 ? 4.416 -8.534 -20.519 1.00 93.94 84 LYS A N 1
ATOM 641 C CA . LYS A 1 84 ? 5.700 -7.896 -20.222 1.00 93.94 84 LYS A CA 1
ATOM 642 C C . LYS A 1 84 ? 5.876 -7.696 -18.718 1.00 93.94 84 LYS A C 1
ATOM 644 O O . LYS A 1 84 ? 4.921 -7.457 -17.973 1.00 93.94 84 LYS A O 1
ATOM 649 N N . LEU A 1 85 ? 7.135 -7.752 -18.298 1.00 92.69 85 LEU A N 1
ATOM 650 C CA . LEU A 1 85 ? 7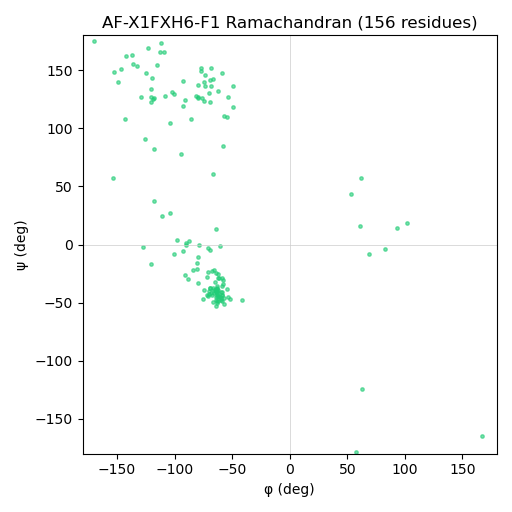.535 -7.491 -16.921 1.00 92.69 85 LEU A CA 1
ATOM 651 C C . LEU A 1 85 ? 7.454 -5.988 -16.620 1.00 92.69 85 LEU A C 1
ATOM 653 O O . LEU A 1 85 ? 7.895 -5.159 -17.420 1.00 92.69 85 LEU A O 1
ATOM 657 N N . ILE A 1 86 ? 6.907 -5.646 -15.457 1.00 94.12 86 ILE A N 1
ATOM 658 C CA . ILE A 1 86 ? 6.848 -4.293 -14.907 1.00 94.12 86 ILE A CA 1
ATOM 659 C C . ILE A 1 86 ? 7.570 -4.260 -13.569 1.00 94.12 86 ILE A C 1
ATOM 661 O O . ILE A 1 86 ? 7.299 -5.066 -12.687 1.00 94.12 86 ILE A O 1
ATOM 665 N N . TYR A 1 87 ? 8.409 -3.244 -13.382 1.00 93.38 87 TYR A N 1
ATOM 666 C CA . TYR A 1 87 ? 9.128 -3.013 -12.134 1.00 93.38 87 TYR A CA 1
ATOM 667 C C . TYR A 1 87 ? 8.782 -1.652 -11.526 1.00 93.38 87 TYR A C 1
ATOM 669 O O . TYR A 1 87 ? 8.623 -0.659 -12.244 1.00 93.38 87 TYR A O 1
ATOM 677 N N . SER A 1 88 ? 8.706 -1.583 -10.195 1.00 93.88 88 SER A N 1
ATOM 678 C CA . SER A 1 88 ? 8.514 -0.324 -9.469 1.00 93.88 88 SER A CA 1
ATOM 679 C C . SER A 1 88 ? 9.845 0.388 -9.219 1.00 93.88 88 SER A C 1
ATOM 681 O O . SER A 1 88 ? 10.634 -0.021 -8.373 1.00 93.88 88 SER A O 1
ATOM 683 N N . PHE A 1 89 ? 10.087 1.493 -9.936 1.00 92.56 89 PHE A N 1
ATOM 684 C CA . PHE A 1 89 ? 11.218 2.422 -9.720 1.00 92.56 89 PHE A CA 1
ATOM 685 C C . PHE A 1 89 ? 10.758 3.791 -9.167 1.00 92.56 89 PHE A C 1
ATOM 687 O O . PHE A 1 89 ? 11.414 4.828 -9.358 1.00 92.56 89 PHE A O 1
ATOM 694 N N . GLY A 1 90 ? 9.596 3.809 -8.505 1.00 87.31 90 GLY A N 1
ATOM 695 C CA . GLY A 1 90 ? 8.911 5.014 -8.029 1.00 87.31 90 GLY A CA 1
ATOM 696 C C . GLY A 1 90 ? 9.448 5.588 -6.716 1.00 87.31 90 GLY A C 1
ATOM 697 O O . GLY A 1 90 ? 9.287 6.785 -6.485 1.00 87.31 90 GLY A O 1
ATOM 698 N N . ALA A 1 91 ? 10.150 4.781 -5.915 1.00 88.31 91 ALA A N 1
ATOM 699 C CA . ALA A 1 91 ? 10.646 5.120 -4.577 1.00 88.31 91 ALA A CA 1
ATOM 700 C C . ALA A 1 91 ? 11.234 6.536 -4.429 1.00 88.31 91 ALA A C 1
ATOM 702 O O . ALA A 1 91 ? 10.847 7.296 -3.549 1.00 88.31 91 ALA A O 1
ATOM 703 N N . ARG A 1 92 ? 12.115 6.940 -5.350 1.00 90.75 92 ARG A N 1
ATOM 704 C CA . ARG A 1 92 ? 12.837 8.227 -5.294 1.00 90.75 92 ARG A CA 1
ATOM 705 C C . ARG A 1 92 ? 11.975 9.484 -5.506 1.00 90.75 92 ARG A C 1
ATOM 707 O O . ARG A 1 92 ? 12.511 10.585 -5.471 1.00 90.75 92 ARG A O 1
ATOM 714 N N . ARG A 1 93 ? 10.683 9.337 -5.821 1.00 92.69 93 ARG A N 1
ATOM 715 C CA . ARG A 1 93 ? 9.735 10.455 -6.010 1.00 92.69 93 ARG A CA 1
ATOM 716 C C . ARG A 1 93 ? 8.855 10.688 -4.786 1.00 92.69 93 ARG A C 1
ATOM 718 O O . ARG A 1 93 ? 8.122 11.669 -4.751 1.00 92.69 93 ARG A O 1
ATOM 725 N N . MET A 1 94 ? 8.929 9.796 -3.805 1.00 93.25 94 MET A N 1
ATOM 726 C CA . MET A 1 94 ? 8.168 9.870 -2.5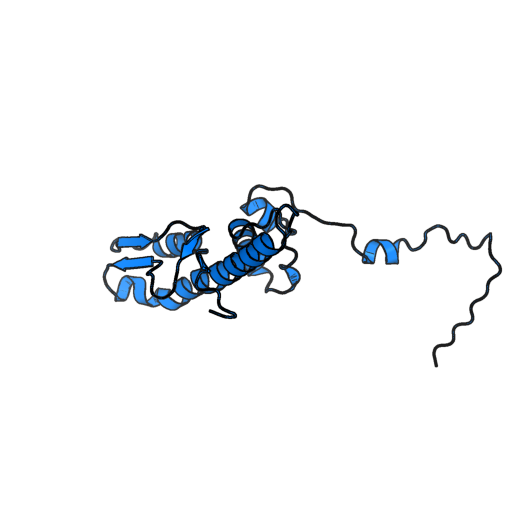69 1.00 93.25 94 MET A CA 1
ATOM 727 C C . MET A 1 94 ? 9.103 10.124 -1.393 1.00 93.25 94 MET A C 1
ATOM 729 O O . MET A 1 94 ? 10.324 9.990 -1.498 1.00 93.25 94 MET A O 1
ATOM 733 N N . HIS A 1 95 ? 8.522 10.500 -0.256 1.00 94.69 95 HIS A N 1
ATOM 734 C CA . HIS A 1 95 ? 9.292 10.636 0.970 1.00 94.69 95 HIS A CA 1
ATOM 735 C C . HIS A 1 95 ? 9.894 9.269 1.362 1.00 94.69 95 HIS A C 1
ATOM 737 O O . HIS A 1 95 ? 9.166 8.274 1.377 1.00 94.69 95 HIS A O 1
ATOM 743 N N . PRO A 1 96 ? 11.196 9.184 1.694 1.00 92.00 96 PRO A N 1
ATOM 744 C CA . PRO A 1 96 ? 11.883 7.906 1.865 1.00 92.00 96 PRO A CA 1
ATOM 745 C C . PRO A 1 96 ? 11.256 7.001 2.934 1.00 92.00 96 PRO A C 1
ATOM 747 O O . PRO A 1 96 ? 11.275 5.785 2.759 1.00 92.00 96 PRO A O 1
ATOM 750 N N . ALA A 1 97 ? 10.636 7.561 3.980 1.00 93.25 97 ALA A N 1
ATOM 751 C CA . ALA A 1 97 ? 10.027 6.778 5.061 1.00 93.25 97 ALA A CA 1
ATOM 752 C C . ALA A 1 97 ? 8.866 5.871 4.609 1.00 93.25 97 ALA A C 1
ATOM 754 O O . ALA A 1 97 ? 8.642 4.823 5.203 1.00 93.25 97 ALA A O 1
ATOM 755 N N . ILE A 1 98 ? 8.144 6.243 3.546 1.00 93.81 98 ILE A N 1
ATOM 756 C CA . ILE A 1 98 ? 6.992 5.476 3.033 1.00 93.81 98 ILE A CA 1
ATOM 757 C C . ILE A 1 98 ? 7.355 4.581 1.845 1.00 93.81 98 ILE A C 1
ATOM 759 O O . ILE A 1 98 ? 6.496 3.924 1.264 1.00 93.81 98 ILE A O 1
ATOM 763 N N . THR A 1 99 ? 8.632 4.537 1.474 1.00 93.31 99 THR A N 1
ATOM 764 C CA . THR A 1 99 ? 9.119 3.756 0.334 1.00 93.31 99 THR A CA 1
ATOM 765 C C . THR A 1 99 ? 8.719 2.276 0.382 1.00 93.31 99 THR A C 1
ATOM 767 O O . THR A 1 99 ? 8.240 1.783 -0.640 1.00 93.31 99 THR A O 1
ATOM 770 N N . PRO A 1 100 ? 8.837 1.559 1.522 1.00 92.81 100 PRO A N 1
ATOM 771 C CA . PRO A 1 100 ? 8.460 0.145 1.572 1.00 92.81 100 PRO A CA 1
ATOM 772 C C . PRO A 1 100 ? 6.972 -0.069 1.275 1.00 92.81 100 PRO A C 1
ATOM 774 O O . PRO A 1 100 ? 6.607 -0.985 0.544 1.00 92.81 100 PRO A O 1
ATOM 777 N N . MET A 1 101 ? 6.121 0.830 1.776 1.00 94.50 101 MET A N 1
ATOM 778 C CA . MET A 1 101 ? 4.676 0.812 1.548 1.00 94.50 101 MET A CA 1
ATOM 779 C C . MET A 1 101 ? 4.325 1.077 0.075 1.00 94.50 101 MET A C 1
ATOM 781 O O . MET A 1 101 ? 3.446 0.411 -0.478 1.00 94.50 101 MET A O 1
ATOM 785 N N . VAL A 1 102 ? 5.040 1.992 -0.590 1.00 94.56 102 VAL A N 1
ATOM 786 C CA . VAL A 1 102 ? 4.860 2.277 -2.024 1.00 94.56 102 VAL A CA 1
ATOM 787 C C . VAL A 1 102 ? 5.189 1.046 -2.868 1.00 94.56 102 VAL A C 1
ATOM 789 O O . VAL A 1 102 ? 4.402 0.660 -3.730 1.00 94.56 102 VAL A O 1
ATOM 792 N N . GLU A 1 103 ? 6.331 0.412 -2.609 1.00 93.94 103 GLU A N 1
ATOM 793 C CA . GLU A 1 103 ? 6.801 -0.741 -3.383 1.00 93.94 103 GLU A CA 1
ATOM 794 C C . GLU A 1 103 ? 5.933 -1.985 -3.118 1.00 93.94 103 GLU A C 1
ATOM 796 O O . GLU A 1 103 ? 5.551 -2.667 -4.069 1.00 93.94 103 GLU A O 1
ATOM 801 N N . ARG A 1 104 ? 5.511 -2.219 -1.864 1.00 94.19 104 ARG A N 1
ATOM 802 C CA . ARG A 1 104 ? 4.538 -3.269 -1.505 1.00 94.19 104 ARG A CA 1
ATOM 803 C C . ARG A 1 104 ? 3.202 -3.068 -2.220 1.00 94.19 104 ARG A C 1
ATOM 805 O O . ARG A 1 104 ? 2.673 -4.005 -2.811 1.00 94.19 104 ARG A O 1
ATOM 812 N N . SER A 1 105 ? 2.677 -1.842 -2.228 1.00 95.06 105 SER A N 1
ATOM 813 C CA . SER A 1 105 ? 1.411 -1.528 -2.908 1.00 95.06 105 SER A CA 1
ATOM 814 C C . SER A 1 105 ? 1.515 -1.717 -4.425 1.00 95.06 105 SER A C 1
ATOM 816 O O . SER A 1 105 ? 0.589 -2.228 -5.052 1.00 95.06 105 SER A O 1
ATOM 818 N N . ALA A 1 106 ? 2.646 -1.338 -5.029 1.00 94.56 106 ALA A N 1
ATOM 819 C CA . ALA A 1 106 ? 2.897 -1.565 -6.451 1.00 94.56 106 ALA A CA 1
ATOM 820 C C . ALA A 1 106 ? 2.975 -3.063 -6.788 1.00 94.56 106 ALA A C 1
ATOM 822 O O . ALA A 1 106 ? 2.432 -3.486 -7.809 1.00 94.56 106 ALA A O 1
ATOM 823 N N . PHE A 1 107 ? 3.592 -3.859 -5.910 1.00 93.88 107 PHE A N 1
ATOM 824 C CA . PHE A 1 107 ? 3.663 -5.313 -6.036 1.00 93.88 107 PHE A CA 1
ATOM 825 C C . PHE A 1 107 ? 2.275 -5.968 -5.960 1.00 93.88 107 PHE A C 1
ATOM 827 O O . PHE A 1 107 ? 1.908 -6.724 -6.855 1.00 93.88 107 PHE A O 1
ATOM 834 N N . ILE A 1 108 ? 1.449 -5.598 -4.973 1.00 93.94 108 ILE A N 1
ATOM 835 C CA . ILE A 1 108 ? 0.050 -6.063 -4.861 1.00 93.94 108 ILE A CA 1
ATOM 836 C C . ILE A 1 108 ? -0.763 -5.687 -6.108 1.00 93.94 108 ILE A C 1
ATOM 838 O O . ILE A 1 108 ? -1.608 -6.453 -6.566 1.00 93.94 108 ILE A O 1
ATOM 842 N N . GLY A 1 109 ? -0.487 -4.520 -6.693 1.00 92.31 109 GLY A N 1
ATOM 843 C CA . GLY A 1 109 ? -1.090 -4.082 -7.948 1.00 92.31 109 GLY A CA 1
ATOM 844 C C . GLY A 1 109 ? -0.612 -4.834 -9.197 1.00 92.31 109 GLY A C 1
ATOM 845 O O . GLY A 1 109 ? -1.120 -4.561 -10.278 1.00 92.31 109 GLY A O 1
ATOM 846 N N . GLY A 1 110 ? 0.337 -5.766 -9.091 1.00 92.38 110 GLY A N 1
ATOM 847 C CA . GLY A 1 110 ? 0.799 -6.595 -10.207 1.00 92.38 110 GLY A CA 1
ATOM 848 C C . GLY A 1 110 ? 2.127 -6.169 -10.833 1.00 92.38 110 GLY A C 1
ATOM 849 O O . GLY A 1 110 ? 2.407 -6.565 -11.964 1.00 92.38 110 GLY A O 1
ATOM 850 N N . ALA A 1 111 ? 2.942 -5.363 -10.145 1.00 92.94 111 ALA A N 1
ATOM 851 C CA . ALA A 1 111 ? 4.349 -5.218 -10.518 1.00 92.94 111 ALA A CA 1
ATOM 852 C C . ALA A 1 111 ? 5.105 -6.531 -10.241 1.00 92.94 111 ALA A C 1
ATOM 854 O O . ALA A 1 111 ? 4.937 -7.132 -9.185 1.00 92.94 111 ALA A O 1
ATOM 855 N N . ASP A 1 112 ? 5.959 -6.954 -11.170 1.00 92.62 112 ASP A N 1
ATOM 856 C CA . ASP A 1 112 ? 6.723 -8.204 -11.090 1.00 92.62 112 ASP A CA 1
ATOM 857 C C . ASP A 1 112 ? 7.973 -8.078 -10.202 1.00 92.62 112 ASP A C 1
ATOM 859 O O . ASP A 1 112 ? 8.546 -9.084 -9.803 1.00 92.62 112 ASP A O 1
A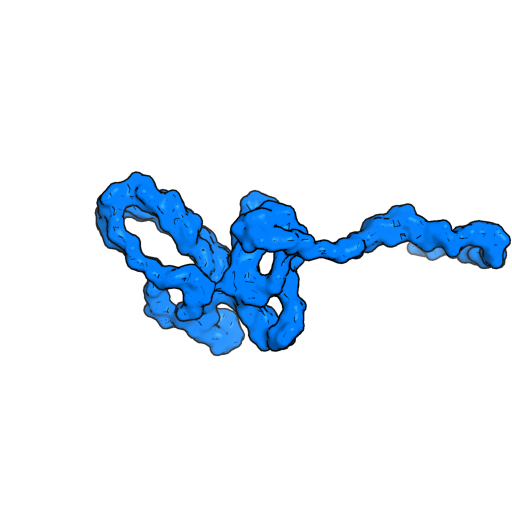TOM 863 N N . GLY A 1 113 ? 8.403 -6.852 -9.882 1.00 90.56 113 GLY A N 1
ATOM 864 C CA . GLY A 1 113 ? 9.504 -6.615 -8.950 1.00 90.56 113 GLY A CA 1
ATOM 865 C C . GLY A 1 113 ? 9.676 -5.150 -8.544 1.00 90.56 113 GLY A C 1
ATOM 866 O O . GLY A 1 113 ? 9.001 -4.243 -9.043 1.00 90.56 113 GLY A O 1
ATOM 867 N N . VAL A 1 114 ? 10.605 -4.922 -7.620 1.00 92.31 114 VAL A N 1
ATOM 868 C CA . VAL A 1 114 ? 10.799 -3.660 -6.884 1.00 92.31 114 VAL A CA 1
ATOM 869 C C . VAL A 1 114 ? 12.274 -3.267 -6.879 1.00 92.31 114 VAL A C 1
ATOM 871 O O . VAL A 1 114 ? 13.142 -4.128 -6.988 1.00 92.31 114 VAL A O 1
ATOM 874 N N . SER A 1 115 ? 12.587 -1.974 -6.761 1.00 89.69 115 SER A N 1
ATOM 875 C CA . SER A 1 115 ? 13.994 -1.508 -6.791 1.00 89.69 115 SER A CA 1
ATOM 876 C C . SER A 1 115 ? 14.668 -1.436 -5.438 1.00 89.69 115 SER A C 1
ATOM 878 O O . SER A 1 115 ? 15.894 -1.444 -5.344 1.00 89.69 115 SER A O 1
ATOM 880 N N . THR A 1 116 ? 13.882 -1.254 -4.387 1.00 89.44 116 THR A N 1
ATOM 881 C CA . THR A 1 116 ? 14.430 -0.888 -3.082 1.00 89.44 116 THR A CA 1
ATOM 882 C C . THR A 1 116 ? 14.695 -2.117 -2.245 1.00 89.44 116 THR A C 1
ATOM 884 O O . THR A 1 116 ? 13.871 -3.023 -2.223 1.00 89.44 116 THR A O 1
ATOM 887 N N . THR A 1 117 ? 15.800 -2.117 -1.506 1.00 89.00 117 THR A N 1
ATOM 888 C CA . THR A 1 117 ? 16.170 -3.221 -0.613 1.00 89.00 117 THR A CA 1
ATOM 889 C C . THR A 1 117 ? 15.104 -3.476 0.450 1.00 89.00 117 THR A C 1
ATOM 891 O O . THR A 1 117 ? 14.647 -4.603 0.583 1.00 89.00 117 THR A O 1
ATOM 894 N N . LEU A 1 118 ? 14.634 -2.425 1.132 1.00 88.62 118 LEU A N 1
ATOM 895 C CA . LEU A 1 118 ? 13.596 -2.540 2.165 1.00 88.62 118 LEU A CA 1
ATOM 896 C C . LEU A 1 118 ? 12.255 -3.031 1.605 1.00 88.62 118 LEU A C 1
ATOM 898 O O . LEU A 1 118 ? 11.581 -3.844 2.230 1.00 88.62 118 LEU A O 1
ATOM 902 N N . GLY A 1 119 ? 11.854 -2.546 0.425 1.00 85.69 119 GLY A N 1
ATOM 903 C CA . GLY A 1 119 ? 10.643 -3.031 -0.239 1.00 85.69 119 GLY A CA 1
ATOM 904 C C . GLY A 1 119 ? 10.778 -4.492 -0.668 1.00 85.69 119 GLY A C 1
ATOM 905 O O . GLY A 1 119 ? 9.847 -5.263 -0.466 1.00 85.69 119 GLY A O 1
ATOM 906 N N . ALA A 1 120 ? 11.942 -4.875 -1.201 1.00 89.25 120 ALA A N 1
ATOM 907 C CA . ALA A 1 120 ? 12.252 -6.237 -1.630 1.00 89.25 120 ALA A CA 1
ATOM 908 C C . ALA A 1 120 ? 12.234 -7.225 -0.453 1.00 89.25 120 ALA A C 1
ATOM 910 O O . ALA A 1 120 ? 11.629 -8.289 -0.550 1.00 89.25 120 ALA A O 1
ATOM 911 N N . GLU A 1 121 ? 12.805 -6.832 0.687 1.00 90.62 121 GLU A N 1
ATOM 912 C CA . GLU A 1 121 ? 12.761 -7.598 1.935 1.00 90.62 121 GLU A CA 1
ATOM 913 C C . GLU A 1 121 ? 11.318 -7.805 2.420 1.00 90.62 121 GLU A C 1
ATOM 915 O O . GLU A 1 121 ? 10.926 -8.928 2.743 1.00 90.62 121 GLU A O 1
ATOM 920 N N . LEU A 1 122 ? 10.499 -6.747 2.387 1.00 88.31 122 LEU A N 1
ATOM 921 C CA . LEU A 1 122 ? 9.097 -6.797 2.807 1.00 88.31 122 LEU A CA 1
ATOM 922 C C . LEU A 1 122 ? 8.254 -7.746 1.938 1.00 88.31 122 LEU A C 1
ATOM 924 O O . LEU A 1 122 ? 7.401 -8.459 2.464 1.00 88.31 122 LEU A O 1
ATOM 928 N N . ILE A 1 123 ? 8.509 -7.792 0.626 1.00 88.00 123 ILE A N 1
ATOM 929 C CA . ILE A 1 123 ? 7.821 -8.705 -0.306 1.00 88.00 123 ILE A CA 1
ATOM 930 C C . ILE A 1 123 ? 8.530 -10.059 -0.477 1.00 88.00 123 ILE A C 1
ATOM 932 O O . ILE A 1 123 ? 8.057 -10.900 -1.241 1.00 88.00 123 ILE A O 1
ATOM 936 N N . ARG A 1 124 ? 9.652 -10.280 0.224 1.00 88.00 124 ARG A N 1
ATOM 937 C CA . ARG A 1 124 ? 10.507 -11.478 0.134 1.00 88.00 124 ARG A CA 1
ATOM 938 C C . ARG A 1 124 ? 10.957 -11.807 -1.296 1.00 88.00 124 ARG A C 1
ATOM 940 O O . ARG A 1 124 ? 10.943 -12.967 -1.702 1.00 88.00 124 ARG A O 1
ATOM 947 N N . GLN A 1 125 ? 11.360 -10.788 -2.051 1.00 88.81 125 GLN A N 1
ATOM 948 C CA . GLN A 1 125 ? 11.963 -10.938 -3.377 1.00 88.81 125 GLN A CA 1
ATOM 949 C C . GLN A 1 125 ? 13.337 -10.275 -3.448 1.00 88.81 125 GLN A C 1
ATOM 951 O O . GLN A 1 125 ? 13.731 -9.526 -2.556 1.00 88.81 125 GLN A O 1
ATOM 956 N N . GLU A 1 126 ? 14.069 -10.541 -4.528 1.00 88.00 126 GLU A N 1
ATOM 957 C CA . GLU A 1 126 ? 15.312 -9.834 -4.815 1.00 88.00 126 GLU A CA 1
ATOM 958 C C . GLU A 1 126 ? 15.029 -8.457 -5.442 1.00 88.00 126 GLU A C 1
ATOM 960 O O . GLU A 1 126 ? 14.159 -8.334 -6.312 1.00 88.00 126 GLU A O 1
ATOM 965 N N . PRO A 1 127 ? 15.748 -7.400 -5.021 1.00 90.00 127 PRO A N 1
ATOM 966 C CA . PRO A 1 127 ? 15.612 -6.085 -5.625 1.00 90.00 127 PRO A CA 1
ATOM 967 C C . PRO A 1 127 ? 16.169 -6.085 -7.052 1.00 90.00 127 PRO A C 1
ATOM 969 O O . PRO A 1 127 ? 17.221 -6.655 -7.337 1.00 90.00 127 PRO A O 1
ATOM 972 N N . VAL A 1 128 ? 15.494 -5.368 -7.945 1.00 90.19 128 VAL A N 1
ATOM 973 C CA . VAL A 1 128 ? 15.879 -5.238 -9.352 1.00 90.19 128 VAL A CA 1
ATOM 974 C C . VAL A 1 128 ? 16.549 -3.888 -9.585 1.00 90.19 128 VAL A C 1
ATOM 976 O O . VAL A 1 128 ? 16.026 -2.836 -9.215 1.00 90.19 128 VAL A O 1
ATOM 979 N N . GLY A 1 129 ? 17.698 -3.896 -10.257 1.00 87.62 129 GLY A N 1
ATOM 980 C CA . GLY A 1 129 ? 18.427 -2.687 -10.618 1.00 87.62 129 GLY A CA 1
ATOM 981 C C . GLY A 1 129 ? 19.275 -2.888 -11.866 1.00 87.62 129 GLY A C 1
ATOM 982 O O . GLY A 1 129 ? 19.770 -3.978 -12.134 1.00 87.62 129 GLY A O 1
ATOM 983 N N . THR A 1 130 ? 19.443 -1.820 -12.638 1.00 89.88 130 THR A N 1
ATOM 984 C CA . THR A 1 130 ? 20.355 -1.780 -13.786 1.00 89.88 130 THR A CA 1
ATOM 985 C C . THR A 1 130 ? 21.548 -0.887 -13.473 1.00 89.88 130 THR A C 1
ATOM 987 O O . THR A 1 130 ? 21.504 -0.082 -12.539 1.00 89.88 130 THR A O 1
ATOM 990 N N . ILE A 1 131 ? 22.600 -0.978 -14.288 1.00 92.25 131 ILE A N 1
ATOM 991 C CA . ILE A 1 131 ? 23.746 -0.071 -14.180 1.00 92.25 131 ILE A CA 1
ATOM 992 C C . ILE A 1 131 ? 23.278 1.399 -14.237 1.00 92.25 131 ILE A C 1
ATOM 994 O O . ILE A 1 131 ? 22.532 1.773 -15.149 1.00 92.25 131 ILE A O 1
ATOM 998 N N . PRO A 1 132 ? 23.658 2.248 -13.265 1.00 91.00 132 PRO A N 1
ATOM 999 C CA . PRO A 1 132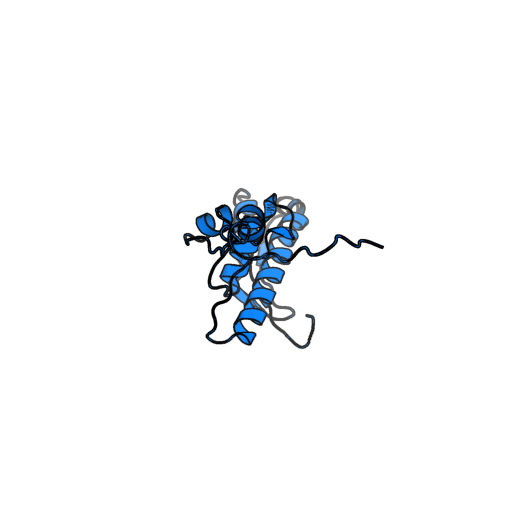 ? 23.292 3.655 -13.288 1.00 91.00 132 PRO A CA 1
ATOM 1000 C C . PRO A 1 132 ? 24.174 4.418 -14.278 1.00 91.00 132 PRO A C 1
ATOM 1002 O O . PRO A 1 132 ? 25.347 4.099 -14.469 1.00 91.00 132 PRO A O 1
ATOM 1005 N N . HIS A 1 133 ? 23.645 5.500 -14.850 1.00 89.31 133 HIS A N 1
ATOM 1006 C CA . HIS A 1 133 ? 24.419 6.357 -15.754 1.00 89.31 133 HIS A CA 1
ATOM 1007 C C . HIS A 1 133 ? 25.676 6.952 -15.100 1.00 89.31 133 HIS A C 1
ATOM 1009 O O . HIS A 1 133 ? 26.669 7.166 -15.788 1.00 89.31 133 HIS A O 1
ATOM 1015 N N . SER A 1 134 ? 25.670 7.172 -13.779 1.00 88.62 134 SER A N 1
ATOM 1016 C CA . SER A 1 134 ? 26.845 7.653 -13.041 1.00 88.62 134 SER A CA 1
ATOM 1017 C C . SER A 1 134 ? 28.053 6.727 -13.186 1.00 88.62 134 SER A C 1
ATOM 1019 O O . SER A 1 134 ? 29.170 7.222 -13.270 1.00 88.62 134 SER A O 1
ATOM 1021 N N . LEU A 1 135 ? 27.846 5.409 -13.289 1.00 89.75 135 LEU A N 1
ATOM 1022 C CA . LEU A 1 135 ? 28.934 4.454 -13.506 1.00 89.75 135 LEU A CA 1
ATOM 1023 C C . LEU A 1 135 ? 29.618 4.686 -14.858 1.00 89.75 135 LEU A C 1
ATOM 1025 O O . LEU A 1 135 ? 30.842 4.726 -14.921 1.00 89.75 135 LEU A O 1
ATOM 1029 N N . ILE A 1 136 ? 28.833 4.886 -15.920 1.00 90.19 136 ILE A N 1
ATOM 1030 C CA . ILE A 1 136 ? 29.349 5.161 -17.270 1.00 90.19 136 ILE A CA 1
ATOM 1031 C C . ILE A 1 136 ? 30.099 6.499 -17.295 1.00 90.19 136 ILE A C 1
ATOM 1033 O O . ILE A 1 136 ? 31.134 6.609 -17.942 1.00 90.19 136 ILE A O 1
ATOM 1037 N N . LEU A 1 137 ? 29.606 7.512 -16.575 1.00 89.50 137 LEU A N 1
ATOM 1038 C CA . LEU A 1 137 ? 30.256 8.824 -16.497 1.00 89.50 137 LEU A CA 1
ATOM 1039 C C . LEU A 1 137 ? 31.580 8.787 -15.721 1.00 89.50 137 LEU A C 1
ATOM 1041 O O . LEU A 1 137 ? 32.516 9.477 -16.109 1.00 89.50 137 LEU A O 1
ATOM 1045 N N . ILE A 1 138 ? 31.661 7.995 -14.647 1.00 89.88 138 ILE A N 1
ATOM 1046 C CA . ILE A 1 138 ? 32.873 7.858 -13.823 1.00 89.88 138 ILE A CA 1
ATOM 1047 C C . ILE A 1 138 ? 33.924 7.005 -14.529 1.00 89.88 138 ILE A C 1
ATOM 1049 O O . ILE A 1 138 ? 35.089 7.385 -14.572 1.00 89.88 138 ILE A O 1
ATOM 1053 N N . MET A 1 139 ? 33.520 5.856 -15.077 1.00 84.50 139 MET A N 1
ATOM 1054 C CA . MET A 1 139 ? 34.439 4.985 -15.812 1.00 84.50 139 MET A CA 1
ATOM 1055 C C . MET A 1 139 ? 34.837 5.606 -17.154 1.00 84.50 139 MET A C 1
ATOM 1057 O O . MET A 1 139 ? 35.891 5.281 -17.691 1.00 84.50 139 MET A O 1
ATOM 1061 N N . GLY A 1 140 ? 34.010 6.510 -17.690 1.00 62.62 140 GLY A N 1
ATOM 1062 C CA . GLY A 1 140 ? 34.164 7.039 -19.031 1.00 62.62 140 GLY A CA 1
ATOM 1063 C C . GLY A 1 140 ? 34.150 5.913 -20.061 1.00 62.62 140 GLY A C 1
ATOM 1064 O O . GLY A 1 140 ? 34.061 4.720 -19.775 1.00 62.62 140 GLY A O 1
ATOM 1065 N N . TYR A 1 141 ? 34.309 6.280 -21.313 1.00 55.44 141 TYR A N 1
ATOM 1066 C CA . TYR A 1 141 ? 35.000 5.406 -22.244 1.00 55.44 141 TYR A CA 1
ATOM 1067 C C . TYR A 1 141 ? 36.417 5.153 -21.670 1.00 55.44 141 TYR A C 1
ATOM 1069 O O . TYR A 1 141 ? 37.351 5.864 -22.024 1.00 55.44 141 TYR A O 1
ATOM 1077 N N . ALA A 1 142 ? 36.603 4.184 -20.764 1.00 49.00 142 ALA A N 1
ATOM 1078 C CA . ALA A 1 142 ? 37.896 3.849 -20.135 1.00 49.00 142 ALA A CA 1
ATOM 1079 C C . ALA A 1 142 ? 38.963 3.328 -21.131 1.00 49.00 142 ALA A C 1
ATOM 1081 O O . ALA A 1 142 ? 39.979 2.776 -20.729 1.00 49.00 142 ALA A O 1
ATOM 1082 N N . ILE A 1 143 ? 38.716 3.489 -22.431 1.00 47.22 143 ILE A N 1
ATOM 1083 C CA . ILE A 1 143 ? 39.603 3.254 -23.571 1.00 47.22 143 ILE A CA 1
ATOM 1084 C C . ILE A 1 143 ? 39.152 4.161 -24.732 1.00 47.22 143 ILE A C 1
ATOM 1086 O O . ILE A 1 143 ? 38.838 3.713 -25.828 1.00 47.22 143 ILE A O 1
ATOM 1090 N N . CYS A 1 144 ? 39.104 5.471 -24.510 1.00 43.00 144 CYS A N 1
ATOM 1091 C CA . CYS A 1 144 ? 39.759 6.338 -25.486 1.00 43.00 144 CYS A CA 1
ATOM 1092 C C . CYS A 1 144 ? 41.157 6.577 -24.936 1.00 43.00 144 CYS A C 1
ATOM 1094 O O . CYS A 1 144 ? 41.429 7.587 -24.296 1.00 43.00 144 CYS A O 1
ATOM 1096 N N . ASP A 1 145 ? 41.995 5.561 -25.119 1.00 39.50 145 ASP A N 1
ATOM 1097 C CA . ASP A 1 145 ? 43.433 5.688 -24.999 1.00 39.50 145 ASP A CA 1
ATOM 1098 C C . ASP A 1 145 ? 43.866 6.905 -25.834 1.00 39.50 145 ASP A C 1
ATOM 1100 O O . ASP A 1 145 ? 43.647 6.960 -27.049 1.00 39.50 145 ASP A O 1
ATOM 1104 N N . GLU A 1 146 ? 44.449 7.903 -25.172 1.00 46.47 146 GLU A N 1
ATOM 1105 C CA . GLU A 1 146 ? 45.061 9.067 -25.817 1.00 46.47 146 GLU A CA 1
ATOM 1106 C C . GLU A 1 146 ? 46.221 8.673 -26.753 1.00 46.47 146 GLU A C 1
ATOM 1108 O O . GLU A 1 146 ? 46.774 9.536 -27.434 1.00 46.47 146 GLU A O 1
ATOM 1113 N N . SER A 1 147 ? 46.571 7.385 -26.863 1.00 46.81 147 SER A N 1
ATOM 1114 C CA . SER A 1 147 ? 47.595 6.905 -27.788 1.00 46.81 147 SER A CA 1
ATOM 1115 C C . SER A 1 147 ? 47.160 6.740 -29.258 1.00 46.81 147 SER A C 1
ATOM 1117 O O . SER A 1 147 ? 48.046 6.571 -30.097 1.00 46.81 147 SER A O 1
ATOM 1119 N N . GLN A 1 148 ? 45.864 6.819 -29.631 1.00 48.06 148 GLN A N 1
ATOM 1120 C CA . GLN A 1 148 ? 45.452 6.471 -31.015 1.00 48.06 148 GLN A CA 1
ATOM 1121 C C . GLN A 1 148 ? 44.620 7.448 -31.856 1.00 48.06 148 GLN A C 1
ATOM 1123 O O . GLN A 1 148 ? 44.450 7.175 -33.043 1.00 48.06 148 GLN A O 1
ATOM 1128 N N . THR A 1 149 ? 44.184 8.621 -31.395 1.00 40.78 149 THR A N 1
ATOM 1129 C CA . THR A 1 149 ? 43.538 9.566 -32.336 1.00 40.78 149 THR A CA 1
ATOM 1130 C C . THR A 1 149 ? 43.870 11.019 -32.050 1.00 40.78 149 THR A C 1
ATOM 1132 O O . THR A 1 149 ? 43.351 11.620 -31.115 1.00 40.78 149 THR A O 1
ATOM 1135 N N . GLY A 1 150 ? 44.687 11.605 -32.931 1.00 40.38 150 GLY A N 1
ATOM 1136 C CA . GLY A 1 150 ? 44.978 13.034 -33.020 1.00 40.38 150 GLY A CA 1
ATOM 1137 C C . GLY A 1 150 ? 43.771 13.877 -33.439 1.00 40.38 150 GLY A C 1
ATOM 1138 O O . GLY A 1 150 ? 43.813 14.561 -34.458 1.00 40.38 150 GLY A O 1
ATOM 1139 N N . PHE A 1 151 ? 42.696 13.857 -32.653 1.00 39.28 151 PHE A N 1
ATOM 1140 C CA . PHE A 1 151 ? 41.528 14.701 -32.875 1.00 39.28 151 PHE A CA 1
ATOM 1141 C C . PHE A 1 151 ? 41.315 15.645 -31.690 1.00 39.28 151 PHE A C 1
ATOM 1143 O O . PHE A 1 151 ? 40.496 15.416 -30.803 1.00 39.28 151 PHE A O 1
ATOM 1150 N N . ARG A 1 152 ? 42.061 16.759 -31.706 1.00 41.78 152 ARG A N 1
ATOM 1151 C CA . ARG A 1 152 ? 41.735 17.963 -30.933 1.00 41.78 152 ARG A CA 1
ATOM 1152 C C . ARG A 1 152 ? 40.304 18.387 -31.278 1.00 41.78 152 ARG A C 1
ATOM 1154 O O . ARG A 1 152 ? 40.074 18.898 -32.372 1.00 41.78 152 ARG A O 1
ATOM 1161 N N . ARG A 1 153 ? 39.350 18.248 -30.354 1.00 36.97 153 ARG A N 1
ATOM 1162 C CA . ARG A 1 153 ? 38.128 19.065 -30.401 1.00 36.97 153 ARG A CA 1
ATOM 1163 C C . ARG A 1 153 ? 38.344 20.305 -29.536 1.00 36.97 153 ARG A C 1
ATOM 1165 O O . ARG A 1 153 ? 38.604 20.153 -28.344 1.00 36.97 153 ARG A O 1
ATOM 1172 N N . PRO A 1 154 ? 38.277 21.518 -30.108 1.00 40.16 154 PRO A N 1
ATOM 1173 C CA . PRO A 1 154 ? 38.377 22.739 -29.331 1.00 40.16 154 PRO A CA 1
ATOM 1174 C C . PRO A 1 154 ? 37.115 22.901 -28.479 1.00 40.16 154 PRO A C 1
ATOM 1176 O O . PRO A 1 154 ? 35.992 22.789 -28.972 1.00 40.16 154 PRO A O 1
ATOM 1179 N N . LEU A 1 155 ? 37.324 23.169 -27.193 1.00 43.53 155 LEU A N 1
ATOM 1180 C CA . LEU A 1 155 ? 36.315 23.705 -26.290 1.00 43.53 155 LEU A CA 1
ATOM 1181 C C . LEU A 1 155 ? 35.797 25.031 -26.864 1.0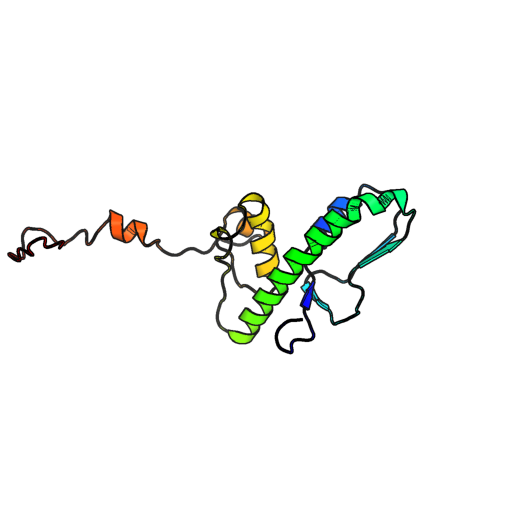0 43.53 155 LEU A C 1
ATOM 1183 O O . LEU A 1 155 ? 36.518 26.023 -26.873 1.00 43.53 155 LEU A O 1
ATOM 1187 N N . TYR A 1 156 ? 34.547 25.047 -27.318 1.00 36.06 156 TYR A N 1
ATOM 1188 C CA . TYR A 1 156 ? 33.772 26.272 -27.495 1.00 36.06 156 TYR A CA 1
ATOM 1189 C C . TYR A 1 156 ? 32.458 26.117 -26.729 1.00 36.06 156 TYR A C 1
ATOM 1191 O O . TYR A 1 156 ? 31.468 25.613 -27.253 1.00 36.06 156 TYR A O 1
ATOM 1199 N N . PHE A 1 157 ? 32.476 26.547 -25.467 1.00 36.00 157 PHE A N 1
ATOM 1200 C CA . PHE A 1 157 ? 31.301 27.141 -24.838 1.00 36.00 157 PHE A CA 1
ATOM 1201 C C . PHE A 1 157 ? 31.257 28.602 -25.297 1.00 36.00 157 PHE A C 1
ATOM 1203 O O . PHE A 1 157 ? 32.271 29.300 -25.227 1.00 36.00 157 PHE A O 1
ATOM 1210 N N . LYS A 1 158 ? 30.112 29.019 -25.832 1.00 35.09 158 LYS A N 1
ATOM 1211 C CA . LYS A 1 158 ? 29.789 30.402 -26.180 1.00 35.09 158 LYS A CA 1
ATOM 1212 C C . LYS A 1 158 ? 28.838 30.950 -25.127 1.00 35.09 158 LYS A C 1
ATOM 1214 O O . LYS A 1 158 ? 28.021 30.136 -24.640 1.00 35.09 158 LYS A O 1
#

Radius of gyration: 23.13 Å; Cα contacts (8 Å, |Δi|>4): 202; chains: 1; bounding box: 68×42×56 Å